Protein AF-Q4RAR7-F1 (afdb_monomer)

Solvent-accessible surface area (backbone atoms only — not comparable to full-atom values): 3088 Å² total; per-residue (Å²): 130,85,42,62,46,73,70,47,74,68,46,70,47,74,42,94,38,27,80,29,44,22,41,30,45,38,50,73,69,54,72,72,91,78,48,99,65,79,44,61,49,77,45,79,35,80,46,62,80,114

Mean predicted aligned error: 5.8 Å

InterPro domains:
  IPR000884 Thrombospondin type-1 (TSP1) repeat [PF00090] (5-50)
  IPR000884 Thrombospondin type-1 (TSP1) repeat [PS50092] (1-49)
  IPR000884 Thrombospondin type-1 (TSP1) repeat [SM00209] (4-49)
  IPR036383 Thrombospondin type-1 repeat superfamily [G3DSA:2.20.100.10] (1-50)
  IPR036383 Thrombospondin type-1 repeat superfamily [SSF82895] (1-46)
  IPR051418 Spondin/Thrombospondin type-1 domain-containing [PTHR11311] (2-50)

Nearest PDB structures (foldseek):
  1vex-assembly1_A  TM=8.529E-01  e=1.490E-05  Rattus norvegicus
  5foe-assembly2_B  TM=8.260E-01  e=1.931E-03  Caenorhabditis elegans
  5foe-assembly1_A  TM=8.137E-01  e=2.045E-03  Caenorhabditis elegans
  8ckk-assembly1_A  TM=8.176E-01  e=5.110E-03  Homo sapiens
  8ckk-assembly1_B  TM=8.051E-01  e=7.203E-03  Homo sapiens

pLDDT: mean 86.58, std 10.08, range [63.91, 95.62]

Sequence (50 aa):
PCVLSPWSAWSECSVTCGLGIRTRQRMLKSDPAECPEELEQSEKCMLPEC

Structure (mmCIF, N/CA/C/O backbone):
data_AF-Q4RAR7-F1
#
_entry.id   AF-Q4RAR7-F1
#
loop_
_atom_site.group_PDB
_atom_site.id
_atom_site.type_symbol
_atom_site.label_atom_id
_atom_site.label_alt_id
_atom_site.label_comp_id
_atom_site.label_asym_id
_atom_site.label_entity_id
_atom_site.label_seq_id
_atom_site.pdbx_PDB_ins_code
_atom_site.Cartn_x
_atom_site.Cartn_y
_atom_site.Cartn_z
_atom_site.occupancy
_atom_site.B_iso_or_equiv
_atom_site.auth_seq_id
_atom_site.auth_comp_id
_atom_site.auth_asym_id
_atom_site.auth_atom_id
_atom_site.pdbx_PDB_model_num
ATOM 1 N N . PRO A 1 1 ? 5.192 4.064 -26.789 1.00 63.91 1 PRO A N 1
ATOM 2 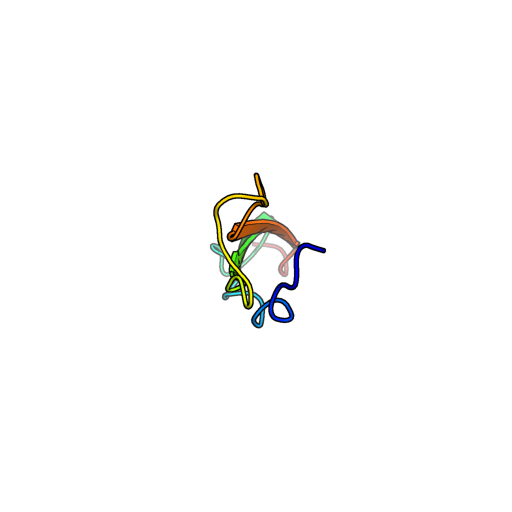C CA . PRO A 1 1 ? 4.063 4.325 -25.861 1.00 63.91 1 PRO A CA 1
ATOM 3 C C . PRO A 1 1 ? 4.207 3.408 -24.650 1.00 63.91 1 PRO A C 1
ATOM 5 O O . PRO A 1 1 ? 4.467 2.223 -24.843 1.00 63.91 1 PRO A O 1
ATOM 8 N N . CYS A 1 2 ? 4.078 3.940 -23.434 1.00 74.44 2 CYS A N 1
ATOM 9 C CA . CYS A 1 2 ? 4.162 3.125 -22.227 1.00 74.44 2 CYS A CA 1
ATOM 10 C C . CYS A 1 2 ? 2.974 2.154 -22.184 1.00 74.44 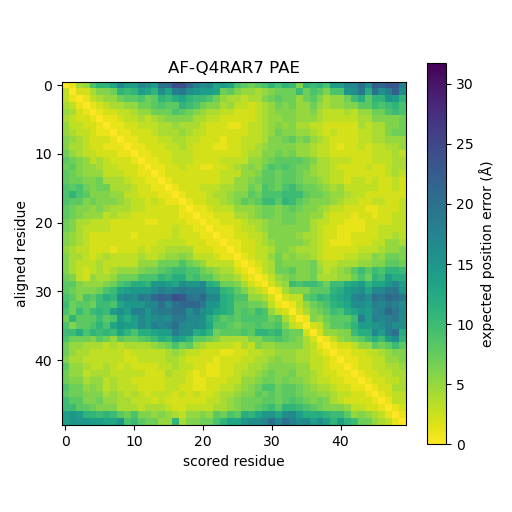2 CYS A C 1
ATOM 12 O O . CYS A 1 2 ? 1.829 2.590 -22.054 1.00 74.44 2 CYS A O 1
ATOM 14 N N . VAL A 1 3 ? 3.220 0.850 -22.346 1.00 80.44 3 VAL A N 1
ATOM 15 C CA . VAL A 1 3 ? 2.179 -0.165 -22.155 1.00 80.44 3 VAL A CA 1
ATOM 16 C C . VAL A 1 3 ? 2.368 -0.770 -20.781 1.00 80.44 3 VAL A C 1
ATOM 18 O O . VAL A 1 3 ? 3.379 -1.408 -20.486 1.00 80.44 3 VAL A O 1
ATOM 21 N N . LEU A 1 4 ? 1.363 -0.592 -19.941 1.00 84.75 4 LEU A N 1
ATOM 22 C CA . LEU A 1 4 ? 1.289 -1.229 -18.643 1.00 84.75 4 LEU A CA 1
ATOM 23 C C . LEU A 1 4 ? 0.272 -2.359 -18.670 1.00 84.75 4 LEU A C 1
ATOM 25 O O . LEU A 1 4 ? -0.697 -2.355 -19.433 1.00 84.75 4 LEU A O 1
ATOM 29 N N . SER A 1 5 ? 0.476 -3.323 -17.787 1.00 88.44 5 SER A N 1
ATOM 30 C CA . SER A 1 5 ? -0.571 -4.256 -17.417 1.00 88.44 5 SER A CA 1
ATOM 31 C C . SER A 1 5 ? -1.695 -3.514 -16.697 1.00 88.44 5 SER A C 1
ATOM 33 O O . SER A 1 5 ? -1.449 -2.499 -16.036 1.00 88.44 5 SER A O 1
ATOM 35 N N . PRO A 1 6 ? -2.933 -4.028 -16.786 1.00 88.94 6 PRO A N 1
ATOM 36 C CA . PRO A 1 6 ? -3.986 -3.582 -15.891 1.00 88.94 6 PRO A CA 1
ATOM 37 C C . PRO A 1 6 ? -3.529 -3.738 -14.438 1.00 88.94 6 PRO A C 1
ATOM 39 O O . PRO A 1 6 ? -2.739 -4.627 -14.110 1.00 88.94 6 PRO A O 1
ATOM 42 N N . TRP A 1 7 ? -4.031 -2.858 -13.578 1.00 90.88 7 TRP A N 1
ATOM 43 C CA . TRP A 1 7 ? -3.813 -2.972 -12.146 1.00 90.88 7 TRP A CA 1
ATOM 44 C C . TRP A 1 7 ? -4.309 -4.317 -11.623 1.00 90.88 7 TRP A C 1
ATOM 46 O O . TRP A 1 7 ? -5.403 -4.761 -11.980 1.00 90.88 7 TRP A O 1
ATOM 56 N N . SER A 1 8 ? -3.522 -4.927 -10.742 1.00 92.94 8 SER A N 1
ATOM 57 C CA . SER A 1 8 ? -3.975 -6.063 -9.950 1.00 92.94 8 SER A CA 1
ATOM 58 C C . SER A 1 8 ? -5.142 -5.659 -9.050 1.00 92.94 8 SER A C 1
ATOM 60 O O . SER A 1 8 ? -5.401 -4.472 -8.808 1.00 92.94 8 SER A O 1
ATOM 62 N N . ALA A 1 9 ? -5.843 -6.670 -8.537 1.00 94.12 9 ALA A N 1
ATOM 63 C CA . ALA A 1 9 ? -6.822 -6.468 -7.483 1.00 94.12 9 ALA A CA 1
ATOM 64 C C . ALA A 1 9 ? -6.184 -5.726 -6.301 1.00 94.12 9 ALA A C 1
ATOM 66 O O . ALA A 1 9 ? -4.996 -5.888 -6.009 1.00 94.12 9 ALA A O 1
ATOM 67 N N . TRP A 1 10 ? -6.987 -4.898 -5.640 1.00 94.44 10 TRP A N 1
ATOM 68 C CA . TRP A 1 10 ? -6.573 -4.281 -4.393 1.00 94.44 10 TRP A CA 1
ATOM 69 C C . TRP A 1 10 ? -6.303 -5.357 -3.346 1.00 94.44 10 TRP A C 1
ATOM 71 O O . TRP A 1 10 ? -7.111 -6.270 -3.173 1.00 94.44 10 TRP A O 1
ATOM 81 N N . SER A 1 11 ? -5.194 -5.203 -2.633 1.00 94.44 11 SER A N 1
ATOM 82 C CA . SER A 1 11 ? -4.918 -5.929 -1.403 1.00 94.44 11 SER A CA 1
ATOM 83 C C . SER A 1 11 ? -6.020 -5.677 -0.378 1.00 94.44 11 SER A C 1
ATOM 85 O O . SER A 1 11 ? -6.763 -4.687 -0.452 1.00 94.44 11 SER A O 1
ATOM 87 N N . GLU A 1 12 ? -6.096 -6.564 0.609 1.00 93.62 12 GLU A N 1
ATOM 88 C CA . GLU A 1 12 ? -6.929 -6.333 1.781 1.00 93.62 12 GLU A CA 1
ATOM 89 C C . GLU A 1 12 ? -6.588 -4.993 2.435 1.00 93.62 12 GLU A C 1
ATOM 91 O O . GLU A 1 12 ? -5.464 -4.483 2.360 1.00 93.62 12 GLU A O 1
ATOM 96 N N . CYS A 1 13 ? -7.607 -4.394 3.044 1.00 94.88 13 CYS A N 1
ATOM 97 C CA . CYS A 1 13 ? -7.416 -3.171 3.793 1.00 94.88 13 CYS A CA 1
ATOM 98 C C . CYS A 1 13 ? -6.442 -3.457 4.942 1.00 94.88 13 CYS A C 1
ATOM 100 O O . CYS A 1 13 ? -6.553 -4.474 5.620 1.00 94.88 13 CYS A O 1
ATOM 102 N N . SER A 1 14 ? -5.496 -2.550 5.180 1.00 95.44 14 SER A N 1
ATOM 103 C CA . SER A 1 14 ? -4.505 -2.691 6.254 1.00 95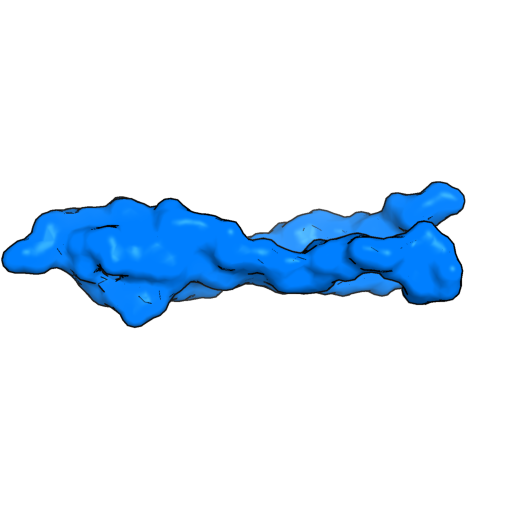.44 14 SER A CA 1
ATOM 104 C C . SER A 1 14 ? -5.133 -2.764 7.652 1.00 95.44 14 SER A C 1
ATOM 106 O O . SER A 1 14 ? -4.442 -3.093 8.613 1.00 95.44 14 SER A O 1
ATOM 108 N N . VAL A 1 15 ? -6.414 -2.419 7.771 1.00 93.94 15 VAL A N 1
ATOM 109 C CA . VAL A 1 15 ? -7.212 -2.526 8.991 1.00 93.94 15 VAL A CA 1
ATOM 110 C C . VAL A 1 15 ? -8.393 -3.451 8.728 1.00 93.94 15 VAL A C 1
ATOM 112 O O . VAL A 1 15 ? -8.786 -3.645 7.582 1.00 93.94 15 VAL A O 1
ATOM 115 N N . THR A 1 16 ? -8.985 -3.983 9.791 1.00 93.31 16 THR A N 1
ATOM 116 C CA . THR A 1 16 ? -10.210 -4.796 9.730 1.00 93.31 16 THR A CA 1
ATOM 117 C C . THR A 1 16 ? -11.480 -3.998 10.054 1.00 93.31 16 THR A C 1
ATOM 119 O O . THR A 1 16 ? -12.580 -4.485 9.807 1.00 93.31 16 THR A O 1
ATOM 122 N N . CYS A 1 17 ? -11.343 -2.770 10.564 1.00 92.56 17 CYS A N 1
ATOM 123 C CA . CYS A 1 17 ? -12.427 -1.829 10.847 1.00 92.56 17 CYS A CA 1
ATOM 124 C C . CYS A 1 17 ? -11.908 -0.377 10.766 1.00 92.56 17 CYS A C 1
ATOM 126 O O . CYS A 1 17 ? -10.709 -0.126 10.902 1.00 92.56 17 CYS A O 1
ATOM 128 N N . GLY A 1 18 ? -12.793 0.585 10.518 1.00 93.81 18 GLY A N 1
ATOM 129 C CA . GLY A 1 18 ? -12.476 2.007 10.424 1.00 93.81 18 GLY A CA 1
ATOM 130 C C . GLY A 1 18 ? -11.717 2.406 9.152 1.00 93.81 18 GLY A C 1
ATOM 131 O O . GLY A 1 18 ? -11.897 1.835 8.075 1.00 93.81 18 GLY A O 1
ATOM 132 N N . LEU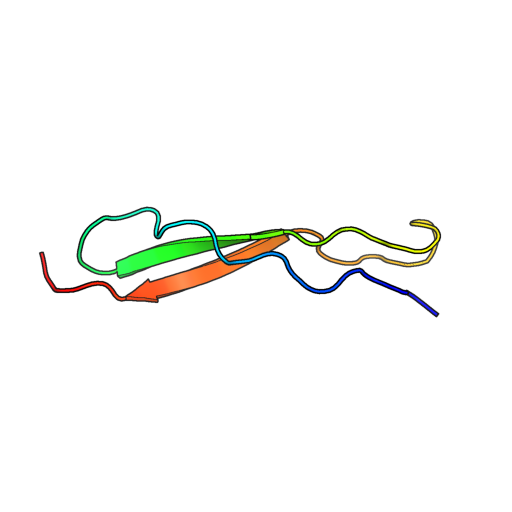 A 1 19 ? -10.886 3.446 9.257 1.00 95.00 19 LEU A N 1
ATOM 133 C CA . LEU A 1 19 ? -10.093 3.968 8.142 1.00 95.00 19 LEU A CA 1
ATOM 134 C C . LEU A 1 19 ? -8.762 3.217 8.031 1.00 95.00 19 LEU A C 1
ATOM 136 O O . LEU A 1 19 ? -7.932 3.286 8.935 1.00 95.00 19 LEU A O 1
ATOM 140 N N . GLY A 1 20 ? -8.524 2.578 6.890 1.00 94.75 20 GLY A N 1
ATOM 141 C CA . GLY A 1 20 ? -7.242 1.965 6.562 1.00 94.75 20 GLY A CA 1
ATOM 142 C C . GLY A 1 20 ? -6.738 2.349 5.183 1.00 94.75 20 GLY A C 1
ATOM 143 O O . GLY A 1 20 ? -7.244 3.263 4.526 1.00 94.75 20 GLY A O 1
ATOM 144 N N . ILE A 1 21 ? -5.721 1.621 4.734 1.00 95.62 21 ILE A N 1
ATOM 145 C CA . ILE A 1 21 ? -5.125 1.782 3.410 1.00 95.62 21 ILE A CA 1
ATOM 146 C C . ILE A 1 21 ? -5.051 0.420 2.734 1.00 95.62 21 ILE A C 1
ATOM 148 O O . ILE A 1 21 ? -4.690 -0.568 3.366 1.00 95.62 21 ILE A O 1
ATOM 152 N N . ARG A 1 22 ? -5.395 0.375 1.452 1.00 95.50 22 ARG A N 1
ATOM 153 C CA . ARG A 1 22 ? -5.205 -0.774 0.572 1.00 95.50 22 ARG A CA 1
ATOM 154 C C . ARG A 1 22 ? -4.212 -0.408 -0.515 1.00 95.50 22 ARG A C 1
ATOM 156 O O . ARG A 1 22 ? -4.181 0.731 -0.979 1.00 95.50 22 ARG A O 1
ATOM 163 N N . THR A 1 23 ? -3.404 -1.372 -0.922 1.00 95.19 23 THR A N 1
ATOM 164 C CA . THR A 1 23 ? -2.415 -1.194 -1.986 1.00 95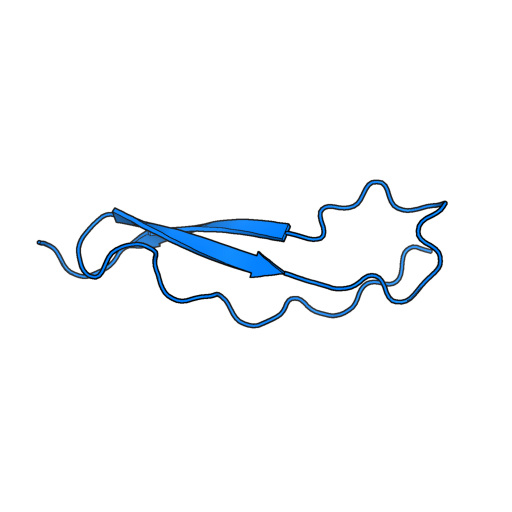.19 23 THR A CA 1
ATOM 165 C C . THR A 1 23 ? -2.767 -2.059 -3.181 1.00 95.19 23 THR A C 1
ATOM 167 O O . THR A 1 23 ? -3.420 -3.089 -3.046 1.00 95.19 23 THR A O 1
ATOM 170 N N . ARG A 1 24 ? -2.371 -1.639 -4.376 1.00 95.00 24 ARG A N 1
ATOM 171 C CA . ARG A 1 24 ? -2.414 -2.471 -5.577 1.00 95.00 24 ARG A CA 1
ATOM 172 C C . ARG A 1 24 ? -1.158 -2.254 -6.386 1.00 95.00 24 ARG A C 1
ATOM 174 O O . ARG A 1 24 ? -0.554 -1.186 -6.331 1.00 95.00 24 ARG A O 1
ATOM 181 N N . GLN A 1 25 ? -0.798 -3.261 -7.163 1.00 92.50 25 GLN A N 1
ATOM 182 C CA . GLN A 1 25 ? 0.403 -3.232 -7.983 1.00 92.50 25 GLN A CA 1
ATOM 183 C C . GLN A 1 25 ? 0.056 -3.525 -9.440 1.00 92.50 25 GLN A C 1
ATOM 185 O O . GLN A 1 25 ? -0.923 -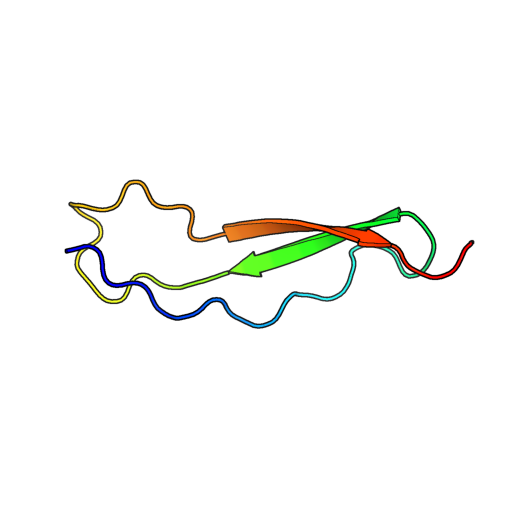4.212 -9.731 1.00 92.50 25 GLN A O 1
ATOM 190 N N . ARG A 1 26 ? 0.839 -2.987 -10.369 1.00 9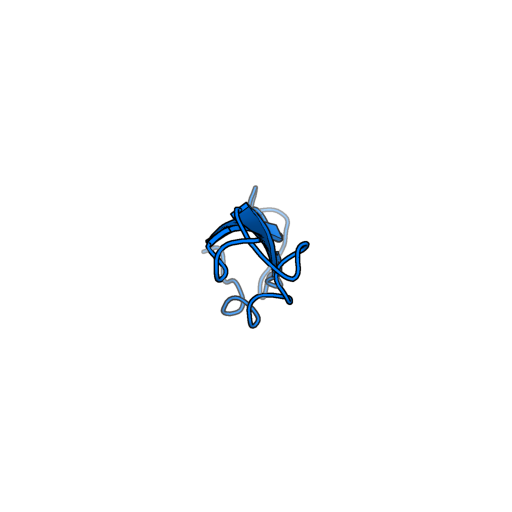0.56 26 ARG A N 1
ATOM 191 C CA . ARG A 1 26 ? 0.777 -3.307 -11.798 1.00 90.56 26 ARG A CA 1
ATOM 192 C C . ARG A 1 26 ? 2.177 -3.565 -12.315 1.00 90.56 26 ARG A C 1
ATOM 194 O O . ARG A 1 26 ? 3.158 -3.080 -11.766 1.00 90.56 26 ARG A O 1
ATOM 201 N N . MET A 1 27 ? 2.255 -4.319 -13.398 1.00 85.31 27 MET A N 1
ATOM 202 C CA . MET A 1 27 ? 3.516 -4.589 -14.075 1.00 85.31 27 MET A CA 1
ATOM 203 C C . MET A 1 27 ? 3.603 -3.774 -15.350 1.00 85.31 27 MET A C 1
ATOM 205 O O . MET A 1 27 ? 2.601 -3.533 -16.022 1.00 85.31 27 MET A O 1
ATOM 209 N N . LEU A 1 28 ? 4.813 -3.387 -15.704 1.00 85.50 28 LEU A N 1
ATOM 210 C CA . LEU A 1 28 ? 5.089 -2.735 -16.965 1.00 85.50 28 LEU A CA 1
ATOM 211 C C . LEU A 1 28 ? 5.223 -3.807 -18.059 1.00 85.50 28 LEU A C 1
ATOM 213 O O . LEU A 1 28 ? 5.930 -4.795 -17.878 1.00 85.50 28 LEU A O 1
ATOM 217 N N . LYS A 1 29 ? 4.460 -3.668 -19.152 1.00 80.88 29 LYS A N 1
ATOM 218 C CA . LYS A 1 29 ? 4.463 -4.624 -20.277 1.00 80.88 29 LYS A CA 1
ATOM 219 C C . LYS A 1 29 ? 5.488 -4.277 -21.356 1.00 80.88 29 LYS A C 1
ATOM 221 O O . LYS A 1 29 ? 5.774 -5.126 -22.193 1.00 80.88 29 LYS A O 1
ATOM 226 N N . SER A 1 30 ? 5.982 -3.042 -21.377 1.00 77.62 30 SER A N 1
ATOM 227 C CA . SER A 1 30 ? 6.964 -2.558 -22.357 1.00 77.62 30 SER A CA 1
ATOM 228 C C . SER A 1 30 ? 8.326 -2.319 -21.712 1.00 77.62 30 SER A C 1
ATOM 230 O O . SER A 1 30 ? 8.627 -2.940 -20.706 1.00 77.62 30 SER A O 1
ATOM 232 N N . ASP A 1 31 ? 9.188 -1.503 -22.310 1.00 70.62 31 ASP A N 1
ATOM 233 C CA . ASP A 1 31 ? 10.520 -1.241 -21.773 1.00 70.62 31 ASP A CA 1
ATOM 234 C C . ASP A 1 31 ? 10.462 -0.157 -20.674 1.00 70.62 31 ASP A C 1
ATOM 236 O O . ASP A 1 31 ? 9.814 0.87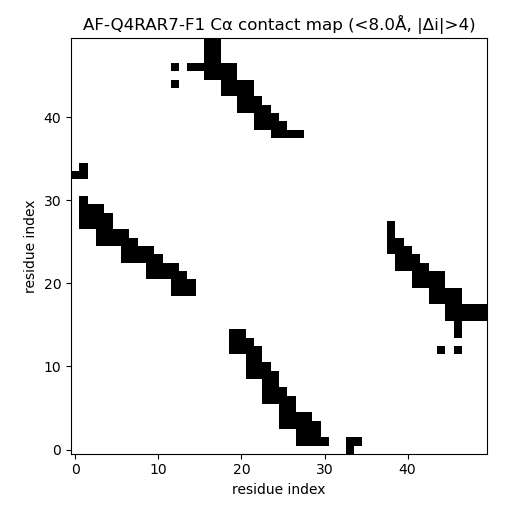7 -20.880 1.00 70.62 31 ASP A O 1
ATOM 240 N N . PRO A 1 32 ? 11.085 -0.363 -19.498 1.00 64.88 32 PRO A N 1
ATOM 241 C CA . PRO A 1 32 ? 11.047 0.590 -18.385 1.00 64.88 32 PRO A CA 1
ATOM 242 C C . PRO A 1 32 ? 11.786 1.904 -18.676 1.00 64.88 32 PRO A C 1
ATOM 244 O O . PRO A 1 32 ? 11.620 2.863 -17.926 1.00 64.88 32 PRO A O 1
ATOM 247 N N . ALA A 1 33 ? 12.571 1.977 -19.757 1.00 67.75 33 ALA A N 1
ATOM 248 C CA . ALA A 1 33 ? 13.354 3.156 -20.122 1.00 67.75 33 ALA A CA 1
ATOM 249 C C . ALA A 1 33 ? 12.513 4.417 -20.416 1.00 67.75 33 ALA A C 1
ATOM 251 O O . ALA A 1 33 ? 13.034 5.526 -20.311 1.00 67.75 33 ALA A O 1
ATOM 252 N N . GLU A 1 34 ? 11.226 4.271 -20.751 1.00 65.00 34 GLU A N 1
ATOM 253 C CA . GLU A 1 34 ? 10.350 5.397 -21.121 1.00 65.00 34 GLU A CA 1
ATOM 254 C C . GLU A 1 34 ? 9.227 5.691 -20.111 1.00 65.00 34 GLU A C 1
ATOM 256 O O . GLU A 1 34 ? 8.403 6.575 -20.352 1.00 65.00 34 GLU A O 1
ATOM 261 N N . CYS A 1 35 ? 9.164 4.976 -18.982 1.00 67.31 35 CYS A N 1
ATOM 262 C CA . CYS A 1 35 ? 8.047 5.100 -18.045 1.00 67.31 35 CYS A CA 1
ATOM 263 C C . CYS A 1 35 ? 8.527 5.462 -16.632 1.00 67.31 35 CYS A C 1
ATOM 265 O O . CYS A 1 35 ? 8.950 4.573 -15.891 1.00 67.31 35 CYS A O 1
ATOM 267 N N . PRO A 1 36 ? 8.382 6.725 -16.190 1.00 66.50 36 PRO A N 1
ATOM 268 C CA . PRO A 1 36 ? 8.553 7.113 -14.786 1.00 66.50 36 PRO A CA 1
ATOM 269 C C . PRO A 1 36 ? 7.356 6.664 -13.924 1.00 66.50 36 PRO A C 1
ATOM 271 O O . PRO A 1 36 ? 6.898 7.391 -13.047 1.00 66.50 36 PRO A O 1
ATOM 274 N N . GLU A 1 37 ? 6.766 5.511 -14.234 1.00 70.12 37 GLU A N 1
ATOM 275 C CA . GLU A 1 37 ? 5.402 5.209 -13.831 1.00 70.12 37 GLU A CA 1
ATOM 276 C C . GLU A 1 37 ? 5.324 4.377 -12.547 1.00 70.12 37 GLU A C 1
ATOM 278 O O . GLU A 1 37 ? 6.021 3.380 -12.365 1.00 70.12 37 GLU A O 1
ATOM 283 N N . GLU A 1 38 ? 4.416 4.794 -11.663 1.00 77.44 38 GLU A N 1
ATOM 284 C CA . GLU A 1 38 ? 4.135 4.145 -10.391 1.00 77.44 38 GLU A CA 1
ATOM 285 C C . GLU A 1 38 ? 3.558 2.740 -10.631 1.00 77.44 38 GLU A C 1
ATOM 287 O O . GLU A 1 38 ? 2.438 2.564 -11.134 1.00 77.44 38 GLU A O 1
ATOM 292 N N . LEU A 1 39 ? 4.362 1.728 -10.296 1.00 86.75 39 LEU A N 1
ATOM 293 C CA . LEU A 1 39 ? 3.989 0.308 -10.310 1.00 86.75 39 LEU A CA 1
ATOM 294 C C . LEU A 1 39 ? 3.154 -0.083 -9.089 1.00 86.75 39 LEU A C 1
ATOM 296 O O . LEU A 1 39 ? 2.571 -1.163 -9.062 1.00 86.75 39 LEU A O 1
ATOM 300 N N . GLU A 1 40 ? 3.074 0.796 -8.097 1.00 90.69 40 GLU A N 1
ATOM 301 C CA . GLU A 1 40 ? 2.325 0.619 -6.864 1.00 90.69 40 GLU A CA 1
ATOM 302 C C . GLU A 1 40 ? 1.399 1.814 -6.659 1.00 90.69 40 GLU A C 1
ATOM 304 O O . GLU A 1 40 ? 1.766 2.953 -6.930 1.00 90.69 40 GLU A O 1
ATOM 309 N N . GLN A 1 41 ? 0.187 1.553 -6.187 1.00 92.69 41 GLN A N 1
ATOM 310 C CA . GLN A 1 41 ? -0.753 2.585 -5.786 1.00 92.69 41 GLN A CA 1
ATOM 311 C C . GLN A 1 41 ? -1.331 2.247 -4.420 1.00 92.69 41 GLN A C 1
ATOM 313 O O . GLN A 1 41 ? -1.692 1.100 -4.157 1.00 92.69 41 GLN A O 1
ATOM 318 N N . SER A 1 42 ? -1.469 3.268 -3.580 1.00 94.62 42 SER A N 1
ATOM 319 C CA . SER A 1 42 ? -2.157 3.194 -2.295 1.00 94.62 42 SER A CA 1
ATOM 320 C C . SER A 1 42 ? -3.458 3.995 -2.340 1.00 94.62 42 SER A C 1
ATOM 322 O O . SER A 1 42 ? -3.530 5.074 -2.926 1.00 94.62 42 SER A O 1
ATOM 324 N N . GLU A 1 43 ? -4.508 3.459 -1.728 1.00 94.88 43 GLU A N 1
ATOM 325 C CA . GLU A 1 43 ? -5.810 4.111 -1.610 1.00 94.88 43 GLU A CA 1
ATOM 326 C C . GLU A 1 43 ? -6.375 3.908 -0.207 1.00 94.88 43 GLU A C 1
ATOM 328 O O . GLU A 1 43 ? -6.182 2.866 0.419 1.00 94.88 43 GLU A O 1
ATOM 333 N N . LYS A 1 44 ? -7.098 4.910 0.296 1.00 95.06 44 LYS A N 1
ATOM 334 C CA . LYS A 1 44 ? -7.793 4.809 1.579 1.00 95.06 44 LYS A CA 1
ATOM 335 C C . LYS A 1 44 ? -9.001 3.887 1.439 1.00 95.06 44 LYS A C 1
ATOM 337 O O . LYS A 1 44 ? -9.867 4.120 0.601 1.00 95.06 44 LYS A O 1
ATOM 342 N N . CYS A 1 45 ? -9.079 2.875 2.291 1.00 94.06 45 CYS A N 1
ATOM 343 C CA . CYS A 1 45 ? -10.254 2.026 2.432 1.00 94.06 45 CYS A CA 1
ATOM 344 C C . CYS A 1 45 ? -11.021 2.427 3.691 1.00 94.06 45 CYS A C 1
ATOM 346 O O . CYS A 1 45 ? -10.430 2.671 4.741 1.00 94.06 45 CYS A O 1
ATOM 348 N N . MET A 1 46 ? -12.343 2.512 3.567 1.00 93.38 46 MET A N 1
ATOM 349 C CA . MET A 1 46 ? -13.250 2.771 4.679 1.00 93.38 46 MET A CA 1
ATOM 350 C C . MET A 1 46 ? -14.013 1.478 4.963 1.00 93.38 46 MET A C 1
ATOM 352 O O . MET A 1 46 ? -14.804 1.025 4.135 1.00 93.38 46 MET A O 1
ATOM 356 N N . LEU A 1 47 ? -13.698 0.855 6.092 1.00 91.12 47 LEU A N 1
ATOM 357 C CA . LEU A 1 47 ? -14.345 -0.342 6.615 1.00 91.12 47 LEU A CA 1
ATOM 358 C C . LEU A 1 47 ? -15.406 0.034 7.659 1.00 91.12 47 LEU A C 1
ATOM 360 O O . LEU A 1 47 ? -15.445 1.195 8.079 1.00 91.12 47 LEU A O 1
ATOM 364 N N . PRO A 1 48 ? -16.280 -0.910 8.068 1.00 91.19 48 PRO A N 1
ATOM 365 C CA . PRO A 1 48 ? -17.210 -0.683 9.170 1.00 91.19 48 PRO A CA 1
ATOM 366 C C . PRO A 1 48 ? -16.492 -0.125 10.392 1.00 91.19 48 PRO A C 1
ATOM 368 O O . PRO A 1 48 ? -15.335 -0.458 10.641 1.00 91.19 48 PRO A O 1
ATOM 371 N N . GLU A 1 49 ? -17.192 0.728 11.125 1.00 87.19 49 GLU A N 1
ATOM 372 C CA . GLU A 1 49 ? -16.693 1.377 12.333 1.00 87.19 49 GLU A CA 1
ATOM 373 C C . GLU A 1 49 ? -16.121 0.327 13.297 1.00 87.19 49 GLU A C 1
ATOM 375 O O . GLU A 1 49 ? -16.736 -0.721 13.518 1.00 87.19 49 GLU A O 1
ATOM 380 N N . CYS A 1 50 ? -14.921 0.602 13.817 1.00 78.88 50 CYS A N 1
ATOM 381 C CA . CYS A 1 50 ? -14.514 0.031 15.093 1.00 78.88 50 CYS A CA 1
ATOM 382 C C . CYS A 1 50 ? -15.291 0.793 16.188 1.00 78.88 50 CYS A C 1
ATOM 384 O O . CYS A 1 50 ? -15.658 0.149 17.185 1.00 78.88 50 CYS A O 1
#

Secondary structure (DSSP, 8-state):
---BPPPPPPPPPSSSSSEEEEEEE--BSS-GGG----SEEEEEEEPSP-

Foldseek 3Di:
DWDKAPKDDWDPFPDQAAKGKIKIAIGTPDDCPPDPDDRMDMDIDHHHHD

Organism: Tetraodon nigroviridis (NCBI:txid99883)

Radius of gyration: 14.21 Å; Cα contacts (8 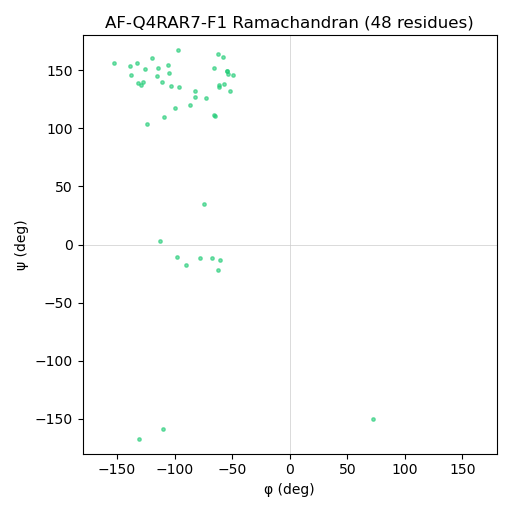Å, |Δi|>4): 92; chains: 1; bounding box: 31×14×41 Å